Protein AF-W5NC61-F1 (afdb_monomer)

pLDDT: mean 88.7, std 8.3, range [45.09, 96.25]

Solvent-accessible surface area (backbone atoms only — not comparable to full-atom values): 5821 Å² total; per-residue (Å²): 137,84,41,55,48,31,64,58,95,87,49,104,52,77,42,63,34,27,90,69,33,35,24,28,82,40,63,47,66,47,28,34,74,38,40,44,93,82,33,24,30,43,91,72,21,28,58,33,79,64,55,58,90,35,27,22,63,33,88,87,74,44,32,37,42,66,29,36,92,54,27,37,33,28,50,84,43,46,63,37,29,79,38,46,38,88,64,99,56,75,50,44,79,53,95,32,33,58,31,79,61,86,81,133

Nearest PDB structures (foldseek):
  6aru-assembly1_A  TM=5.580E-01  e=6.483E-02  Homo sapiens
  7sz5-assembly1_A  TM=5.287E-01  e=5.735E-02  Homo sapiens
  4krp-assembly1_A  TM=5.146E-01  e=1.952E-01  Homo sapiens
  4uv7-assembly1_A  TM=3.389E-01  e=3.186E-01  Homo sapiens
  8vqe-assembly1_B  TM=2.700E-01  e=5.878E-01  Homo sapiens

Sequence (104 aa):
MIALYYGPVTDNKCYTCDVSCKTCFGPQSLDCSSCFTGWLLDQEGSCVEHCPSGYFAHPETQLCEECSPTCERCEETRDKCVSCKKGKYRLLLHEGTCWSNCPE

Mean predicted aligned error: 6.43 Å

Structure (mmCIF, N/CA/C/O backbone):
data_AF-W5NC61-F1
#
_entry.id   AF-W5NC61-F1
#
loop_
_atom_site.group_PDB
_atom_site.id
_atom_site.type_symbol
_atom_site.label_atom_id
_atom_site.label_alt_id
_atom_site.label_comp_id
_atom_site.label_asym_id
_atom_site.label_entity_id
_atom_site.label_seq_id
_atom_site.pdbx_PDB_ins_code
_atom_site.Cartn_x
_atom_site.Cartn_y
_atom_site.Cartn_z
_atom_site.occupancy
_atom_site.B_iso_or_equiv
_atom_site.auth_seq_id
_atom_site.auth_comp_id
_atom_site.auth_asym_id
_atom_site.auth_atom_id
_atom_site.pdbx_PDB_model_num
ATOM 1 N N . MET A 1 1 ? -13.026 -14.996 12.973 1.00 45.09 1 MET A N 1
ATOM 2 C CA . MET A 1 1 ? -13.402 -13.989 13.988 1.00 45.09 1 MET A CA 1
ATOM 3 C C . MET A 1 1 ? -13.608 -12.667 13.264 1.00 45.09 1 MET A C 1
ATOM 5 O O . MET A 1 1 ? -12.708 -12.258 12.542 1.00 45.09 1 MET A O 1
ATOM 9 N N . ILE A 1 2 ? -14.805 -12.081 13.336 1.00 49.00 2 ILE A N 1
ATOM 10 C CA . ILE A 1 2 ? -15.119 -10.767 12.749 1.00 49.00 2 ILE A CA 1
ATOM 11 C C . ILE A 1 2 ? -14.949 -9.763 13.890 1.00 49.00 2 ILE A C 1
ATOM 13 O O . ILE A 1 2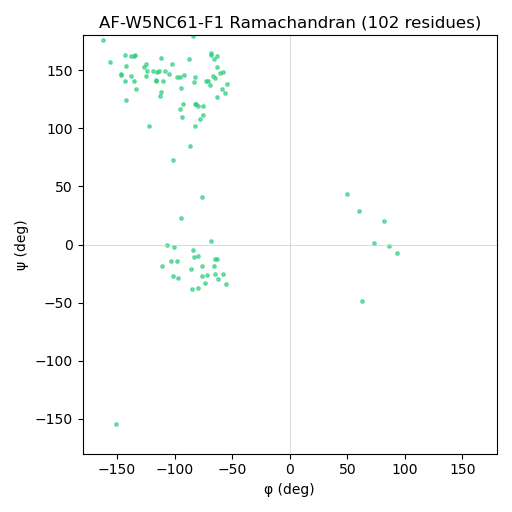 ? -15.649 -9.897 14.890 1.00 49.00 2 ILE A O 1
ATOM 17 N N . ALA A 1 3 ? -14.008 -8.826 13.805 1.00 59.47 3 ALA A N 1
ATOM 18 C CA . ALA A 1 3 ? -13.797 -7.851 14.877 1.00 59.47 3 ALA A CA 1
ATOM 19 C C . ALA A 1 3 ? -14.427 -6.499 14.508 1.00 59.47 3 ALA A C 1
ATOM 21 O O . ALA A 1 3 ? -13.744 -5.521 14.258 1.00 59.47 3 ALA A O 1
ATOM 22 N N . LEU A 1 4 ? -15.764 -6.465 14.555 1.00 72.38 4 LEU A N 1
ATOM 23 C CA . LEU A 1 4 ? -16.626 -5.283 14.359 1.00 72.38 4 LEU A CA 1
ATOM 24 C C . LEU A 1 4 ? -16.517 -4.234 15.480 1.00 72.38 4 LEU A C 1
ATOM 26 O O . LEU A 1 4 ? -17.283 -3.271 15.496 1.00 72.38 4 LEU A O 1
ATOM 30 N N . TYR A 1 5 ? -15.635 -4.454 16.455 1.00 77.06 5 TYR A N 1
ATOM 31 C CA . TYR A 1 5 ? -15.580 -3.667 17.673 1.00 77.06 5 TYR A CA 1
ATOM 32 C C . TYR A 1 5 ? -14.142 -3.340 18.079 1.00 77.06 5 TYR A C 1
ATOM 34 O O . TYR A 1 5 ? -13.254 -4.181 17.932 1.00 77.06 5 TYR A O 1
ATOM 42 N N . TYR A 1 6 ? -13.939 -2.154 18.655 1.00 83.75 6 TYR A N 1
ATOM 43 C CA . TYR A 1 6 ? -12.700 -1.728 19.307 1.00 83.75 6 TYR A CA 1
ATOM 44 C C . TYR A 1 6 ? -12.951 -1.430 20.794 1.00 83.75 6 TYR A C 1
ATOM 46 O O . TYR A 1 6 ? -14.053 -1.048 21.191 1.00 83.75 6 TYR A O 1
ATOM 54 N N . GLY A 1 7 ? -11.939 -1.642 21.636 1.00 83.81 7 GLY A N 1
ATOM 55 C CA . GLY A 1 7 ? -12.007 -1.404 23.080 1.00 83.81 7 GLY A CA 1
ATOM 56 C C . GLY A 1 7 ? -10.930 -0.408 23.511 1.00 83.81 7 GLY A C 1
ATOM 57 O O . GLY A 1 7 ? -9.767 -0.806 23.590 1.00 83.81 7 GLY A O 1
ATOM 58 N N . PRO A 1 8 ? -11.259 0.873 23.758 1.00 75.31 8 PRO A N 1
ATOM 59 C CA . PRO A 1 8 ? -10.290 1.836 24.265 1.00 75.31 8 PRO A CA 1
ATOM 60 C C . PRO A 1 8 ? -9.858 1.462 25.689 1.00 75.31 8 PRO A C 1
ATOM 62 O O . PRO A 1 8 ? -10.660 1.004 26.493 1.00 75.31 8 PRO A O 1
ATOM 65 N N . VAL A 1 9 ? -8.592 1.714 26.035 1.00 78.00 9 VAL A N 1
ATOM 66 C CA . VAL A 1 9 ? -8.006 1.356 27.350 1.00 78.00 9 VAL A CA 1
ATOM 67 C C . VAL A 1 9 ? -8.691 2.085 28.526 1.00 78.00 9 VAL A C 1
ATOM 69 O O . VAL A 1 9 ? -8.494 1.740 29.687 1.00 78.00 9 VAL A O 1
ATOM 72 N N . THR A 1 10 ? -9.501 3.104 28.234 1.00 80.62 10 THR A N 1
ATOM 73 C CA . THR A 1 10 ? -10.151 3.986 29.209 1.00 80.62 10 THR A CA 1
ATOM 74 C C . THR A 1 10 ? -11.477 3.461 29.762 1.00 80.62 10 THR A C 1
ATOM 76 O O . THR A 1 10 ? -11.879 3.907 30.835 1.00 80.62 10 THR A O 1
ATOM 79 N N . ASP A 1 11 ? -12.159 2.536 29.077 1.00 80.56 11 ASP A N 1
ATOM 80 C CA . ASP A 1 11 ? -13.402 1.916 29.557 1.00 80.56 11 ASP A CA 1
ATOM 81 C C . ASP A 1 11 ? -13.427 0.435 29.156 1.00 80.56 11 ASP A C 1
ATOM 83 O O . ASP A 1 11 ? -13.050 0.072 28.045 1.00 80.56 11 ASP A O 1
ATOM 87 N N . ASN A 1 12 ? -13.912 -0.440 30.038 1.00 81.44 12 ASN A N 1
ATOM 88 C CA . ASN A 1 12 ? -14.036 -1.883 29.786 1.00 81.44 12 ASN A CA 1
ATOM 89 C C . ASN A 1 12 ? -15.243 -2.192 28.875 1.00 81.44 12 ASN A C 1
ATOM 91 O O . ASN A 1 12 ? -16.007 -3.126 29.124 1.00 81.44 12 ASN A O 1
ATOM 95 N N . LYS A 1 13 ? -15.455 -1.372 27.840 1.00 84.94 13 LYS A N 1
ATOM 96 C CA . LYS A 1 13 ? -16.571 -1.459 26.896 1.00 84.94 13 LYS A CA 1
ATOM 97 C C . LYS A 1 13 ? -16.063 -1.551 25.467 1.00 84.94 13 LYS A C 1
ATOM 99 O O . LYS A 1 13 ? -15.067 -0.942 25.094 1.00 84.94 13 LYS A O 1
ATOM 104 N N . CYS A 1 14 ? -16.797 -2.314 24.669 1.00 86.12 14 CYS A N 1
ATOM 105 C CA . CYS A 1 14 ? -16.567 -2.450 23.238 1.00 86.12 14 CYS A CA 1
ATOM 106 C C . CYS A 1 14 ? -17.450 -1.453 22.481 1.00 86.12 14 CYS A C 1
ATOM 108 O O . CYS A 1 14 ? -18.647 -1.351 22.755 1.00 86.12 14 CYS A O 1
ATOM 110 N N . TYR A 1 15 ? -16.868 -0.765 21.509 1.00 87.38 15 TYR A N 1
ATOM 111 C CA . TYR A 1 15 ? -17.540 0.176 20.616 1.00 87.38 15 TYR A CA 1
ATOM 112 C C . TYR A 1 15 ? -17.490 -0.350 19.193 1.00 87.38 15 TYR A C 1
ATOM 114 O O . TYR A 1 15 ? -16.545 -1.042 18.836 1.00 87.38 15 TYR A O 1
ATOM 122 N N . THR A 1 16 ? -18.501 -0.048 18.388 1.00 89.19 16 THR A N 1
ATOM 123 C CA . THR A 1 16 ? -18.552 -0.479 16.988 1.00 89.19 16 THR A CA 1
ATOM 124 C C . THR A 1 16 ? -17.563 0.305 16.135 1.00 89.19 16 THR A C 1
ATOM 126 O O . THR A 1 16 ? -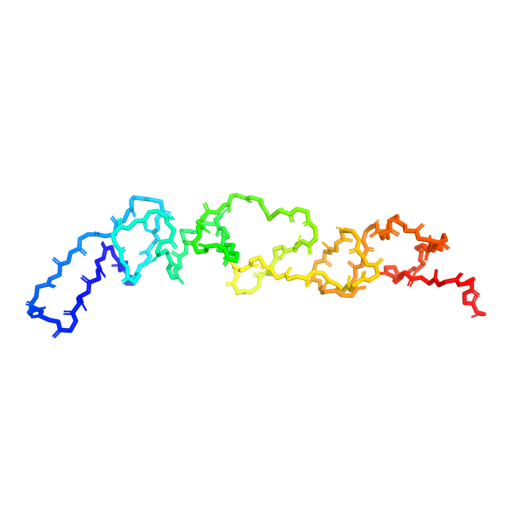17.439 1.519 16.297 1.00 89.19 16 THR A O 1
ATOM 129 N N . CYS A 1 17 ? -16.912 -0.386 15.206 1.00 90.94 17 CYS A N 1
ATOM 130 C CA . CYS A 1 17 ? -16.181 0.242 14.112 1.00 90.94 17 CYS A CA 1
ATOM 131 C C . CYS A 1 17 ? -17.131 0.923 13.121 1.00 90.94 17 CYS A C 1
ATOM 133 O O . CYS A 1 17 ? -18.330 0.621 13.097 1.00 90.94 17 CYS A O 1
ATOM 135 N N . ASP A 1 18 ? -16.578 1.783 12.265 1.00 92.62 18 ASP A N 1
ATOM 136 C CA . ASP A 1 18 ? -17.277 2.189 11.049 1.00 92.62 18 ASP A CA 1
ATOM 137 C C . ASP A 1 18 ? -17.611 0.957 10.189 1.00 92.62 18 ASP A C 1
ATOM 139 O O . ASP A 1 18 ? -16.888 -0.044 10.185 1.00 92.62 18 ASP A O 1
ATOM 143 N N . VAL A 1 19 ? -18.725 1.026 9.463 1.00 90.31 19 VAL A N 1
ATOM 144 C CA . VAL A 1 19 ? -19.220 -0.069 8.619 1.00 90.31 19 VAL A CA 1
ATOM 145 C C . VAL A 1 19 ? -18.294 -0.383 7.442 1.00 90.31 19 VAL A C 1
ATOM 147 O O . VAL A 1 19 ? -18.392 -1.473 6.877 1.00 90.31 19 VAL A O 1
ATOM 150 N N . SER A 1 20 ? -17.404 0.543 7.071 1.00 90.50 20 SER A N 1
ATOM 151 C CA . SER A 1 20 ? -16.391 0.333 6.035 1.00 90.50 20 SER A CA 1
ATOM 152 C C . SER A 1 20 ? -15.260 -0.606 6.477 1.00 90.50 20 SER A C 1
ATOM 154 O O . SER A 1 20 ? -14.652 -1.269 5.633 1.00 90.50 20 SER A O 1
ATOM 156 N N . CYS A 1 21 ? -14.985 -0.705 7.782 1.00 91.50 21 CYS A N 1
ATOM 157 C CA . CYS A 1 21 ? -13.848 -1.449 8.317 1.00 91.50 21 CYS A CA 1
ATOM 158 C C . CYS A 1 21 ? -14.250 -2.853 8.788 1.00 91.50 21 CYS A C 1
ATOM 160 O O . CYS A 1 21 ? -15.289 -3.057 9.418 1.00 91.50 21 CYS A O 1
ATOM 162 N N . LYS A 1 22 ? -13.360 -3.833 8.601 1.00 91.44 22 LYS A N 1
ATOM 163 C CA . LYS A 1 22 ? -13.512 -5.153 9.235 1.00 91.44 22 LYS A CA 1
ATOM 164 C C . LYS A 1 22 ? -13.053 -5.137 10.687 1.00 91.44 22 LYS A C 1
ATOM 166 O O . LYS A 1 22 ? -13.647 -5.843 11.499 1.00 91.44 22 LYS A O 1
ATOM 171 N N . THR A 1 23 ? -11.986 -4.390 10.972 1.00 90.88 23 THR A N 1
ATOM 172 C CA . THR A 1 23 ? -11.472 -4.083 12.314 1.00 90.88 23 THR A CA 1
ATOM 173 C C . THR A 1 23 ? -10.969 -2.650 12.351 1.00 90.88 23 THR A C 1
ATOM 175 O O . THR A 1 23 ? -10.547 -2.126 11.322 1.00 90.88 23 THR A O 1
ATOM 178 N N . CYS A 1 24 ? -10.983 -2.026 13.525 1.00 92.75 24 CYS A N 1
ATOM 179 C CA . CYS A 1 24 ? -10.597 -0.631 13.701 1.00 92.75 24 CYS A CA 1
ATOM 180 C C . CYS A 1 24 ? -9.857 -0.407 15.027 1.00 92.75 24 CYS A C 1
ATOM 182 O O . CYS A 1 24 ? -9.911 -1.244 15.932 1.00 92.75 24 CYS A O 1
ATOM 184 N N . PHE A 1 25 ? -9.162 0.721 15.139 1.00 91.25 25 PHE A N 1
ATOM 185 C CA . PHE A 1 25 ? -8.599 1.236 16.394 1.00 91.25 25 PHE A CA 1
ATOM 186 C C . PHE A 1 25 ? -9.378 2.448 16.936 1.00 91.25 25 PHE A C 1
ATOM 188 O O . PHE A 1 25 ? -9.058 2.961 18.009 1.00 91.25 25 PHE A O 1
ATOM 195 N N . GLY A 1 26 ? -10.417 2.874 16.219 1.00 90.69 26 GLY A N 1
ATOM 196 C CA . GLY A 1 26 ? -11.264 4.011 16.541 1.00 90.69 26 GLY A CA 1
ATOM 197 C C . GLY A 1 26 ? -12.587 3.963 15.770 1.00 90.69 26 GLY A C 1
ATOM 198 O O . GLY A 1 26 ? -12.816 3.051 14.976 1.00 90.69 26 GLY A O 1
ATOM 199 N N . PRO A 1 27 ? -13.499 4.905 16.035 1.00 90.25 27 PRO A N 1
ATOM 200 C CA . PRO A 1 27 ? -14.854 4.859 15.500 1.00 90.25 27 PRO A CA 1
ATOM 201 C C . PRO A 1 27 ? -14.973 5.409 14.072 1.00 90.25 27 PRO A C 1
ATOM 203 O O . PRO A 1 27 ? -16.048 5.300 13.490 1.00 90.25 27 PRO A O 1
ATOM 206 N N . GLN A 1 28 ? -13.941 6.065 13.532 1.00 93.31 28 GLN A N 1
ATOM 207 C CA . GLN A 1 28 ? -14.031 6.757 12.247 1.00 93.31 28 GLN A CA 1
ATOM 208 C C . GLN A 1 28 ? -13.727 5.821 11.075 1.00 93.31 28 GLN A C 1
ATOM 210 O O . GLN A 1 28 ? -13.032 4.818 11.221 1.00 93.31 28 GLN A O 1
ATOM 215 N N . SER A 1 29 ? -14.177 6.199 9.877 1.00 92.25 29 SER A N 1
ATOM 216 C CA . SER A 1 29 ? -13.895 5.470 8.632 1.00 92.25 29 SER A CA 1
ATOM 217 C C . SER A 1 29 ? -12.413 5.457 8.231 1.00 92.25 29 SER A C 1
ATOM 219 O O . SER A 1 29 ? -12.048 4.722 7.321 1.00 92.25 29 SER A O 1
ATOM 221 N N . LEU A 1 30 ? -11.585 6.285 8.879 1.00 94.81 30 LEU A N 1
ATOM 222 C CA . LEU A 1 30 ? -10.125 6.347 8.724 1.00 94.81 30 LEU A CA 1
ATOM 223 C C . LEU A 1 30 ? -9.377 5.618 9.852 1.00 94.81 30 LEU A C 1
ATOM 225 O O . LEU A 1 30 ? -8.152 5.566 9.857 1.00 94.81 30 LEU A O 1
ATOM 229 N N . ASP A 1 31 ? -10.099 5.071 10.831 1.00 94.31 31 ASP A N 1
ATOM 230 C CA . ASP A 1 31 ? -9.493 4.348 11.945 1.00 94.31 31 ASP A CA 1
ATOM 231 C C . ASP A 1 31 ? -9.450 2.830 11.683 1.00 94.31 31 ASP A C 1
ATOM 233 O O . ASP A 1 31 ? -9.432 2.028 12.626 1.00 94.31 31 ASP A O 1
ATOM 237 N N . CYS A 1 32 ? -9.491 2.393 10.418 1.00 94.06 32 CYS A N 1
ATOM 238 C CA . CYS A 1 32 ? -9.473 0.975 10.086 1.00 94.06 32 CYS A CA 1
ATOM 239 C C . CYS A 1 32 ? -8.087 0.368 10.356 1.00 94.06 32 CYS A C 1
ATOM 241 O O . CYS A 1 32 ? -7.043 0.939 10.058 1.00 94.06 32 CYS A O 1
ATOM 243 N N . SER A 1 33 ? -8.078 -0.857 10.879 1.00 92.75 33 SER A N 1
ATOM 244 C CA . SER A 1 33 ? -6.879 -1.695 11.010 1.00 92.75 33 SER A CA 1
ATOM 245 C C . SER A 1 33 ? -6.896 -2.907 10.079 1.00 92.75 33 SER A C 1
ATOM 247 O O . SER A 1 33 ? -5.852 -3.498 9.818 1.00 92.75 33 SER A O 1
ATOM 249 N N . SER A 1 34 ? -8.067 -3.293 9.566 1.00 92.06 34 SER A N 1
ATOM 250 C CA . SER A 1 34 ? -8.191 -4.260 8.475 1.00 92.06 34 SER A CA 1
ATOM 251 C C . SER A 1 34 ? -9.503 -4.077 7.719 1.00 92.06 34 SER A C 1
ATOM 253 O O . SER A 1 34 ? -10.492 -3.567 8.259 1.00 92.06 34 SER A O 1
ATOM 255 N N . CYS A 1 35 ? -9.517 -4.551 6.477 1.00 93.00 35 CYS A N 1
ATOM 256 C CA . CYS A 1 35 ? -10.640 -4.407 5.560 1.00 93.00 35 CYS A CA 1
ATOM 257 C C . CYS A 1 35 ? -11.323 -5.746 5.266 1.00 93.00 35 CYS A C 1
ATOM 259 O O . CYS A 1 35 ? -10.765 -6.831 5.472 1.00 93.00 35 CYS A O 1
ATOM 261 N N . PHE A 1 36 ? -12.567 -5.683 4.792 1.00 91.62 36 PHE A N 1
ATOM 262 C CA . PHE A 1 36 ? -13.267 -6.869 4.303 1.00 91.62 36 PHE A CA 1
ATOM 263 C C . PHE A 1 36 ? -12.586 -7.430 3.049 1.00 91.62 36 PHE A C 1
ATOM 265 O O . PHE A 1 36 ? -11.834 -6.739 2.368 1.00 91.62 36 PHE A O 1
ATOM 272 N N . THR A 1 37 ? -12.833 -8.705 2.747 1.00 89.50 37 THR A N 1
ATOM 273 C CA . THR A 1 37 ? -12.284 -9.345 1.546 1.00 89.50 37 THR A CA 1
ATOM 274 C C . THR A 1 37 ? -12.697 -8.566 0.296 1.00 89.50 37 THR A C 1
ATOM 276 O O . THR A 1 37 ? -13.875 -8.257 0.130 1.00 89.50 37 THR A O 1
ATOM 279 N N . GLY A 1 38 ? -11.727 -8.258 -0.567 1.00 89.25 38 GLY A N 1
ATOM 280 C CA . GLY A 1 38 ? -11.922 -7.437 -1.768 1.00 89.25 38 GLY A CA 1
ATOM 281 C C . GLY A 1 38 ? -11.646 -5.941 -1.577 1.00 89.25 38 GLY A C 1
ATOM 282 O O . GLY A 1 38 ? -11.619 -5.219 -2.563 1.00 89.25 38 GLY A O 1
ATOM 283 N N . TRP A 1 39 ? -11.400 -5.490 -0.344 1.00 93.19 39 TRP A N 1
ATOM 284 C CA . TRP A 1 39 ? -11.029 -4.110 -0.016 1.00 93.19 39 TRP A CA 1
ATOM 285 C C . TRP A 1 39 ? -9.606 -4.052 0.522 1.00 93.19 39 TRP A C 1
ATOM 287 O O . TRP A 1 39 ? -9.170 -4.981 1.190 1.00 93.19 39 TRP A O 1
ATOM 297 N N . LEU A 1 40 ? -8.897 -2.959 0.289 1.00 95.50 40 LEU A N 1
ATOM 298 C 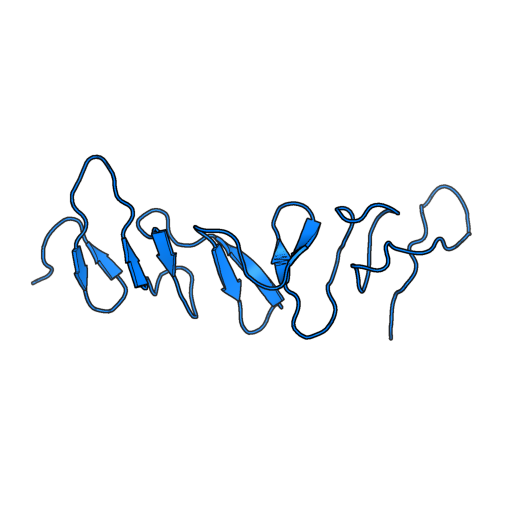CA . LEU A 1 40 ? -7.488 -2.775 0.626 1.00 95.50 40 LEU A CA 1
ATOM 299 C C . LEU A 1 40 ? -7.345 -1.658 1.654 1.00 95.50 40 LEU A C 1
ATOM 301 O O . LEU A 1 40 ? -8.049 -0.657 1.560 1.00 95.50 40 LEU A O 1
ATOM 305 N N . LEU A 1 41 ? -6.450 -1.826 2.625 1.00 96.25 41 LEU A N 1
ATOM 306 C CA . LEU A 1 41 ? -6.153 -0.767 3.590 1.00 96.25 41 LEU A CA 1
ATOM 307 C C . LEU A 1 41 ? -5.163 0.225 2.969 1.00 96.25 41 LEU A C 1
ATOM 309 O O . LEU A 1 41 ? -4.063 -0.174 2.571 1.00 96.25 41 LEU A O 1
ATOM 313 N N . ASP A 1 42 ? -5.556 1.493 2.876 1.00 96.19 42 ASP A N 1
ATOM 314 C CA . ASP A 1 42 ? -4.686 2.575 2.419 1.00 96.19 42 ASP A CA 1
ATOM 315 C C . ASP A 1 42 ? -3.803 3.140 3.547 1.00 96.19 42 ASP A C 1
ATOM 317 O O . ASP A 1 42 ? -3.816 2.667 4.686 1.00 96.19 42 ASP A O 1
ATOM 321 N N . GLN A 1 43 ? -2.972 4.128 3.211 1.00 94.12 43 GLN A N 1
ATOM 322 C CA . GLN A 1 43 ? -2.047 4.746 4.167 1.00 94.12 43 GLN A CA 1
ATOM 323 C C . GLN A 1 43 ? -2.755 5.706 5.130 1.00 94.12 43 GLN A C 1
ATOM 325 O O . GLN A 1 43 ? -2.219 6.033 6.188 1.00 94.12 43 GLN A O 1
ATOM 330 N N . GLU A 1 44 ? -3.956 6.148 4.770 1.00 94.31 44 GLU A N 1
ATOM 331 C CA . GLU A 1 44 ? -4.816 7.019 5.558 1.00 94.31 44 GLU A CA 1
ATOM 332 C C . GLU A 1 44 ? -5.655 6.242 6.586 1.00 94.31 44 GLU A C 1
ATOM 334 O O . GLU A 1 44 ? -6.343 6.863 7.395 1.00 94.31 44 GLU A O 1
ATOM 339 N N . GLY A 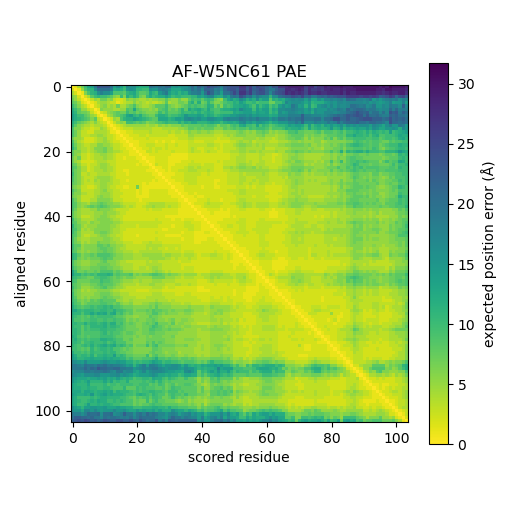1 45 ? -5.581 4.906 6.582 1.00 93.69 45 GLY A N 1
ATOM 340 C CA . GLY A 1 45 ? -6.339 4.038 7.484 1.00 93.69 45 GLY A CA 1
ATOM 341 C C . GLY A 1 45 ? -7.774 3.778 7.017 1.00 93.69 45 GLY A C 1
ATOM 342 O O . GLY A 1 45 ? -8.625 3.394 7.816 1.00 93.69 45 GLY A O 1
ATOM 343 N N . SER A 1 46 ? -8.057 3.976 5.731 1.00 95.69 46 SER A N 1
ATOM 344 C CA . SER A 1 46 ? -9.342 3.705 5.090 1.00 95.69 46 SER A CA 1
ATOM 345 C C . SER A 1 46 ? -9.309 2.411 4.280 1.00 95.69 46 SER A C 1
ATOM 347 O O . SER A 1 46 ? -8.271 1.968 3.786 1.00 95.69 46 SER A O 1
ATOM 349 N N . CYS A 1 47 ? -10.482 1.814 4.092 1.00 95.31 47 CYS A N 1
ATOM 350 C CA . CYS A 1 47 ? -10.668 0.687 3.191 1.00 95.31 47 CYS A CA 1
ATOM 351 C C . CYS A 1 47 ? -11.091 1.173 1.800 1.00 95.31 47 CYS A C 1
ATOM 353 O O . CYS A 1 47 ? -12.148 1.786 1.650 1.00 95.31 47 CYS A O 1
ATOM 355 N N . VAL A 1 48 ? -10.303 0.849 0.773 1.00 95.12 48 VAL A N 1
ATOM 356 C CA . VAL A 1 48 ? -10.530 1.248 -0.628 1.00 95.12 48 VAL A CA 1
ATOM 357 C C . VAL A 1 48 ? -10.589 0.041 -1.567 1.00 95.12 48 VAL A C 1
ATOM 359 O O . VAL A 1 48 ? -9.930 -0.966 -1.336 1.00 95.12 48 VAL A O 1
ATOM 362 N N . GLU A 1 49 ? -11.363 0.119 -2.652 1.00 93.38 49 GLU A N 1
ATOM 363 C CA . GLU A 1 49 ? -11.405 -0.959 -3.662 1.00 93.38 49 GLU A CA 1
ATOM 364 C C . GLU A 1 49 ? -10.140 -0.993 -4.530 1.00 93.38 49 GLU A C 1
ATOM 366 O O . GLU A 1 49 ? -9.696 -2.052 -4.967 1.00 93.38 49 GLU A O 1
ATOM 371 N N . HIS A 1 50 ? -9.555 0.177 -4.785 1.00 91.94 50 HIS A N 1
ATOM 372 C CA . HIS A 1 50 ? -8.372 0.334 -5.621 1.00 91.94 50 HIS A CA 1
ATOM 373 C C . HIS A 1 50 ? -7.370 1.238 -4.916 1.00 91.94 50 HIS A C 1
ATOM 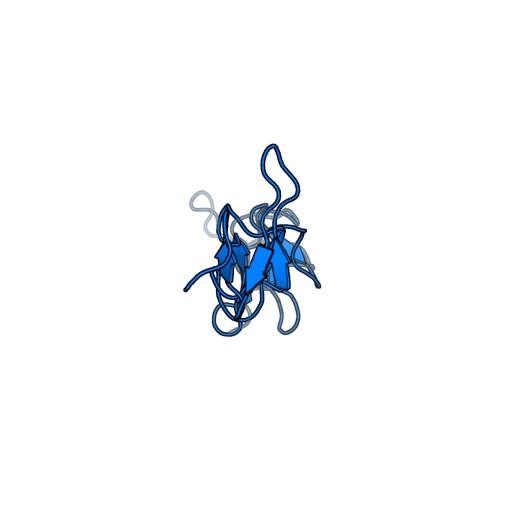375 O O . HIS A 1 50 ? -7.736 2.310 -4.432 1.00 91.94 50 HIS A O 1
ATOM 381 N N . CYS A 1 51 ? -6.102 0.824 -4.897 1.00 93.31 51 CYS A N 1
ATOM 382 C CA . CYS A 1 51 ? -5.047 1.644 -4.322 1.00 93.31 51 CYS A CA 1
ATOM 383 C C . CYS A 1 51 ? -4.854 2.947 -5.112 1.00 93.31 51 CYS A C 1
ATOM 385 O O . CYS A 1 51 ? -4.952 2.940 -6.348 1.00 93.31 51 CYS A O 1
ATOM 387 N N . PRO A 1 52 ? -4.557 4.059 -4.420 1.00 91.56 52 PRO A N 1
ATOM 388 C CA . PRO A 1 52 ? -4.264 5.324 -5.074 1.00 91.56 52 PRO A CA 1
ATOM 389 C C . PRO A 1 52 ? -3.002 5.230 -5.945 1.00 91.56 52 PRO A C 1
ATOM 391 O O . PRO A 1 52 ? -2.171 4.331 -5.805 1.00 91.56 52 PRO A O 1
ATOM 394 N N . SER A 1 53 ? -2.840 6.182 -6.866 1.00 87.94 53 SER A N 1
ATOM 395 C CA . SER A 1 53 ? -1.651 6.263 -7.723 1.00 87.94 53 SER A CA 1
ATOM 396 C C . SER A 1 53 ? -0.362 6.304 -6.899 1.00 87.94 53 SER A C 1
ATOM 398 O O . SER A 1 53 ? -0.281 7.021 -5.905 1.00 87.94 53 SER A O 1
ATOM 400 N N . GLY A 1 54 ? 0.663 5.572 -7.340 1.00 90.56 54 GLY A N 1
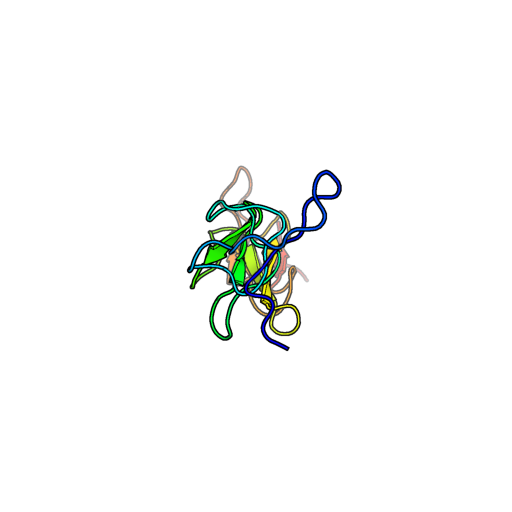ATOM 401 C CA . GLY A 1 54 ? 1.901 5.390 -6.579 1.00 90.56 54 GLY A CA 1
ATOM 402 C C . GLY A 1 54 ? 1.858 4.243 -5.567 1.00 90.56 54 GLY A C 1
ATOM 403 O O . GLY A 1 54 ? 2.884 3.977 -4.951 1.00 90.56 54 GLY A O 1
ATOM 404 N N . TYR A 1 55 ? 0.729 3.542 -5.441 1.00 94.44 55 TYR A N 1
ATOM 405 C CA . TYR A 1 55 ? 0.576 2.358 -4.600 1.00 94.44 55 TYR A CA 1
ATOM 406 C C . TYR A 1 55 ? 0.065 1.168 -5.415 1.00 94.44 55 TYR A C 1
ATOM 408 O O . TYR A 1 55 ? -0.600 1.335 -6.442 1.00 94.44 55 TYR A O 1
ATOM 416 N N . PHE A 1 56 ? 0.355 -0.039 -4.942 1.00 94.56 56 PHE A N 1
ATOM 417 C CA . PHE A 1 56 ? -0.152 -1.285 -5.503 1.00 94.56 56 PHE A CA 1
ATOM 418 C C . PHE A 1 56 ? -0.820 -2.134 -4.426 1.00 94.56 56 PHE A C 1
ATOM 420 O O . PHE A 1 56 ? -0.497 -2.044 -3.242 1.00 94.56 56 PHE A O 1
ATOM 427 N N . ALA A 1 57 ? -1.767 -2.964 -4.855 1.00 94.44 57 ALA A N 1
ATOM 428 C CA . ALA A 1 57 ? -2.420 -3.928 -3.987 1.00 94.44 57 ALA A CA 1
ATOM 429 C C . ALA A 1 57 ? -1.459 -5.090 -3.725 1.00 94.44 57 ALA A C 1
ATOM 431 O O . ALA A 1 57 ? -1.168 -5.867 -4.639 1.00 94.44 57 ALA A O 1
ATOM 432 N N . HIS A 1 58 ? -0.972 -5.218 -2.494 1.00 91.44 58 HIS A N 1
ATOM 433 C CA . HIS A 1 58 ? -0.111 -6.336 -2.144 1.00 91.44 58 HIS A CA 1
ATOM 434 C C . HIS A 1 58 ? -0.962 -7.614 -1.987 1.00 91.44 58 HIS A C 1
ATOM 436 O O . HIS A 1 58 ? -1.851 -7.661 -1.124 1.00 91.44 58 HIS A O 1
ATOM 442 N N . PRO A 1 59 ? -0.715 -8.664 -2.796 1.00 83.56 59 PRO A N 1
ATOM 443 C CA . PRO A 1 59 ? -1.634 -9.795 -2.948 1.00 83.56 59 PRO A CA 1
ATOM 444 C C . PRO A 1 59 ? -1.811 -10.627 -1.672 1.00 83.56 59 PRO A C 1
ATOM 446 O O . PRO A 1 59 ? -2.850 -11.259 -1.496 1.00 83.56 59 PRO A O 1
ATOM 449 N N . GLU A 1 60 ? -0.826 -10.618 -0.770 1.00 86.88 60 GLU A N 1
ATOM 450 C CA . GLU A 1 60 ? -0.866 -11.421 0.461 1.00 86.88 60 GLU A CA 1
ATOM 451 C C . GLU A 1 60 ? -1.347 -10.646 1.694 1.00 86.88 60 GLU A C 1
ATOM 453 O O . GLU A 1 60 ? -1.915 -11.235 2.612 1.00 86.88 60 GLU A O 1
ATOM 458 N N . THR A 1 61 ? -1.118 -9.332 1.740 1.00 89.19 61 THR A N 1
ATOM 459 C CA . THR A 1 61 ? -1.314 -8.521 2.957 1.00 89.19 61 THR A CA 1
ATOM 460 C C . THR A 1 61 ? -2.601 -7.706 2.903 1.00 89.19 61 THR A C 1
ATOM 462 O O . THR A 1 61 ? -3.059 -7.243 3.944 1.00 89.19 61 THR A O 1
ATOM 465 N N . GLN A 1 62 ? -3.221 -7.571 1.722 1.00 91.50 62 GLN A N 1
ATOM 466 C CA . GLN A 1 62 ? -4.420 -6.752 1.514 1.00 91.50 62 GLN A CA 1
ATOM 467 C C . GLN A 1 62 ? -4.182 -5.265 1.866 1.00 91.50 62 GLN A C 1
ATOM 469 O O . GLN A 1 62 ? -5.099 -4.542 2.263 1.00 91.50 62 GLN A O 1
ATOM 474 N N . LEU A 1 63 ? -2.933 -4.816 1.723 1.00 94.44 63 LEU A N 1
ATOM 475 C CA . LEU A 1 63 ? -2.496 -3.444 1.963 1.00 94.44 63 LEU A CA 1
ATOM 476 C C . LEU A 1 63 ? -2.179 -2.753 0.638 1.00 94.44 63 LEU A C 1
ATOM 478 O O . LEU A 1 63 ? -1.712 -3.386 -0.314 1.00 94.44 63 LEU A O 1
ATOM 482 N N . CYS A 1 64 ? -2.393 -1.443 0.601 1.00 95.56 64 CYS A N 1
ATOM 483 C CA . CYS A 1 64 ? -1.843 -0.590 -0.439 1.00 95.56 64 CYS A CA 1
ATOM 484 C C . CYS A 1 64 ? -0.407 -0.226 -0.088 1.00 95.56 64 CYS A C 1
ATOM 486 O O . CYS A 1 64 ? -0.163 0.647 0.744 1.00 95.56 64 CYS A O 1
ATOM 488 N N . GLU A 1 65 ? 0.547 -0.888 -0.730 1.00 94.75 65 GLU A N 1
ATOM 489 C CA . GLU A 1 65 ? 1.969 -0.633 -0.523 1.00 94.75 65 GLU A CA 1
ATOM 490 C C . GLU A 1 65 ? 2.512 0.339 -1.565 1.00 94.75 65 GLU A C 1
ATOM 492 O O . GLU A 1 65 ? 2.087 0.347 -2.718 1.00 94.75 65 GLU A O 1
ATOM 497 N N . GLU A 1 66 ? 3.443 1.196 -1.153 1.00 94.81 66 GLU A N 1
ATOM 498 C CA . GLU A 1 66 ? 4.031 2.200 -2.038 1.00 94.81 66 GLU A CA 1
ATOM 499 C C . GLU A 1 66 ? 4.913 1.537 -3.106 1.00 94.81 66 GLU A C 1
ATOM 501 O O . GLU A 1 66 ? 5.710 0.645 -2.805 1.00 94.81 66 GLU A O 1
ATOM 506 N N . CYS A 1 67 ? 4.805 2.010 -4.345 1.00 94.31 67 CYS A N 1
ATOM 507 C CA . CYS A 1 67 ? 5.690 1.645 -5.444 1.00 94.31 67 CYS A CA 1
ATOM 508 C C . CYS A 1 67 ? 7.110 2.190 -5.252 1.00 94.31 67 CYS A C 1
ATOM 510 O O . CYS A 1 67 ? 7.358 3.127 -4.491 1.00 94.31 67 CYS A O 1
ATOM 512 N N . SER A 1 68 ? 8.071 1.631 -5.992 1.00 93.00 68 SER A N 1
ATOM 513 C CA . SER A 1 68 ? 9.433 2.158 -5.993 1.00 93.00 68 SER A CA 1
ATOM 514 C C . SER A 1 68 ? 9.452 3.613 -6.489 1.00 93.00 68 SER A C 1
ATOM 516 O O . SER A 1 68 ? 8.650 3.982 -7.350 1.00 93.00 68 SER A O 1
ATOM 518 N N . PRO A 1 69 ? 10.363 4.478 -5.998 1.00 90.50 69 PRO A N 1
ATOM 519 C CA . PRO A 1 69 ? 10.331 5.918 -6.281 1.00 90.50 69 PRO A CA 1
ATOM 520 C C . PRO A 1 69 ? 10.387 6.292 -7.767 1.00 90.50 69 PRO A C 1
ATOM 522 O O . PRO A 1 69 ? 9.921 7.366 -8.145 1.00 90.50 69 PRO A O 1
ATOM 525 N N . THR A 1 70 ? 10.955 5.427 -8.608 1.00 90.94 70 THR A N 1
ATOM 526 C CA . THR A 1 70 ? 11.051 5.588 -10.067 1.00 90.94 70 THR A CA 1
ATOM 527 C C . THR A 1 70 ? 9.754 5.231 -10.799 1.00 90.94 70 THR A C 1
ATOM 529 O O . THR A 1 70 ? 9.611 5.541 -11.985 1.00 90.94 70 THR A O 1
ATOM 532 N N . CYS A 1 71 ? 8.788 4.634 -10.103 1.00 92.44 71 CYS A N 1
ATOM 533 C CA . CYS A 1 71 ? 7.595 4.038 -10.679 1.00 92.44 71 CYS A CA 1
ATOM 534 C C . CYS A 1 71 ? 6.336 4.819 -10.319 1.00 92.44 71 CYS A C 1
ATOM 536 O O . CYS A 1 71 ? 6.109 5.210 -9.176 1.00 92.44 71 CYS A O 1
ATOM 538 N N . GLU A 1 72 ? 5.537 5.106 -11.340 1.00 92.12 72 GLU A N 1
ATOM 539 C CA . GLU A 1 72 ? 4.242 5.774 -11.203 1.00 92.12 72 GLU A CA 1
ATOM 540 C C . GLU A 1 72 ? 3.145 4.756 -10.893 1.00 92.12 72 GLU A C 1
ATOM 542 O O . GLU A 1 72 ? 2.272 5.015 -10.066 1.00 92.12 72 GLU A O 1
ATOM 547 N N . ARG A 1 73 ? 3.224 3.581 -11.522 1.00 91.25 73 ARG A N 1
ATOM 548 C CA . ARG A 1 73 ? 2.400 2.410 -11.218 1.00 91.25 73 ARG A CA 1
ATOM 549 C C . ARG A 1 73 ? 3.274 1.170 -11.174 1.00 91.25 73 ARG A C 1
ATOM 551 O O . ARG A 1 73 ? 4.146 1.004 -12.027 1.00 91.25 73 ARG A O 1
ATOM 558 N N . CYS A 1 74 ? 2.984 0.290 -10.231 1.00 93.00 74 CYS A N 1
ATOM 559 C CA . CYS A 1 74 ? 3.597 -1.0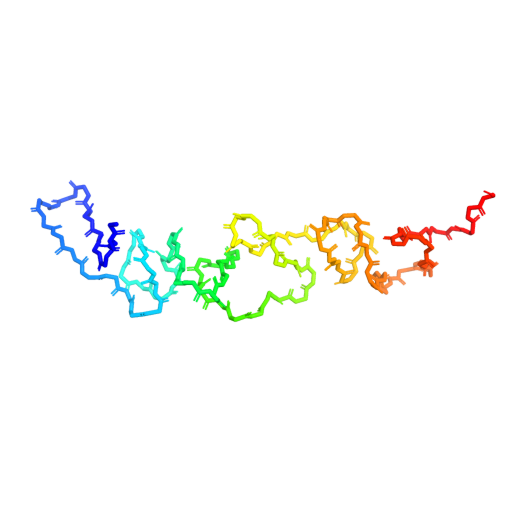20 -10.078 1.00 93.00 74 CYS A CA 1
ATOM 560 C C . CYS A 1 74 ? 2.520 -2.080 -9.806 1.00 93.00 74 CYS A C 1
ATOM 562 O O . CYS A 1 74 ? 1.373 -1.738 -9.510 1.00 93.00 74 CYS A O 1
ATOM 564 N N . GLU A 1 75 ? 2.868 -3.348 -9.995 1.00 91.25 75 GLU A N 1
ATOM 565 C CA . GLU A 1 75 ? 1.973 -4.500 -9.877 1.00 91.25 75 GLU A CA 1
ATOM 566 C C . GLU A 1 75 ? 2.752 -5.703 -9.335 1.00 91.25 75 GLU A C 1
ATOM 568 O O . GLU A 1 75 ? 3.919 -5.860 -9.665 1.00 91.25 75 GLU A O 1
ATOM 573 N N . GLU A 1 76 ? 2.115 -6.559 -8.529 1.00 86.88 76 GLU A N 1
ATOM 574 C CA . GLU A 1 76 ? 2.711 -7.697 -7.794 1.00 86.88 76 GLU A CA 1
ATOM 575 C C . GLU A 1 76 ? 3.762 -7.312 -6.744 1.00 86.88 76 GLU A C 1
ATOM 577 O O . GLU A 1 76 ? 3.682 -7.778 -5.610 1.00 86.88 76 GLU A O 1
ATOM 582 N N . THR A 1 77 ? 4.733 -6.472 -7.099 1.00 90.50 77 THR A N 1
ATOM 583 C CA . THR A 1 77 ? 5.808 -6.012 -6.222 1.00 90.50 77 THR A CA 1
ATOM 584 C C . THR A 1 77 ? 6.077 -4.524 -6.412 1.00 90.50 77 THR A C 1
ATOM 586 O O . THR A 1 77 ? 5.753 -3.924 -7.439 1.00 90.50 77 THR A O 1
ATOM 589 N N . ARG A 1 78 ? 6.756 -3.934 -5.424 1.00 92.38 78 ARG A N 1
ATOM 590 C CA . ARG A 1 78 ? 7.190 -2.533 -5.438 1.00 92.38 78 ARG A CA 1
ATOM 591 C C . ARG A 1 78 ? 8.031 -2.174 -6.674 1.00 92.38 78 ARG A C 1
ATOM 593 O O . ARG A 1 78 ? 7.939 -1.044 -7.157 1.00 92.38 78 ARG A O 1
ATOM 600 N N . ASP A 1 79 ? 8.830 -3.120 -7.170 1.00 89.38 79 ASP A N 1
ATOM 601 C CA . ASP A 1 79 ? 9.808 -2.911 -8.247 1.00 89.38 79 ASP A CA 1
ATOM 602 C C . ASP A 1 79 ? 9.315 -3.334 -9.630 1.00 89.38 79 ASP A C 1
ATOM 604 O O . ASP A 1 79 ? 9.924 -2.956 -10.626 1.00 89.38 79 ASP A O 1
ATOM 608 N N . LYS A 1 80 ? 8.217 -4.095 -9.718 1.00 92.44 80 LYS A N 1
ATOM 609 C CA . LYS A 1 80 ? 7.628 -4.506 -10.994 1.00 92.44 80 LYS A CA 1
ATOM 610 C C . LYS A 1 80 ? 6.664 -3.430 -11.483 1.00 92.44 80 LYS A C 1
ATOM 612 O O . LYS A 1 80 ? 5.459 -3.426 -11.248 1.00 92.44 80 LYS A O 1
ATOM 617 N N . CYS A 1 81 ? 7.242 -2.459 -12.155 1.00 93.25 81 CYS A N 1
ATOM 618 C CA . CYS A 1 81 ? 6.600 -1.251 -12.619 1.00 93.25 81 CYS A CA 1
ATOM 619 C C . CYS A 1 81 ? 5.863 -1.462 -13.940 1.00 93.25 81 CYS A C 1
ATOM 621 O O . CYS A 1 81 ? 6.340 -2.117 -14.863 1.00 93.25 81 CYS A O 1
ATOM 623 N N . VAL A 1 82 ? 4.687 -0.854 -14.037 1.00 93.00 82 VAL A N 1
ATOM 624 C CA . VAL A 1 82 ? 3.851 -0.819 -15.245 1.00 93.00 82 VAL A CA 1
ATOM 625 C C . VAL A 1 82 ? 3.997 0.529 -15.950 1.00 93.00 82 VAL A C 1
ATOM 627 O O . VAL A 1 82 ? 3.858 0.625 -17.167 1.00 93.00 82 VAL A O 1
ATOM 630 N N . SER A 1 83 ? 4.314 1.587 -15.199 1.00 92.31 83 SER A N 1
ATOM 631 C CA . SER A 1 83 ? 4.677 2.889 -15.754 1.00 92.31 83 SER A CA 1
ATOM 632 C C . SER A 1 83 ? 5.710 3.598 -14.884 1.00 92.31 83 SER A C 1
ATOM 634 O O . SER A 1 83 ? 5.718 3.476 -13.658 1.00 92.31 83 SER A O 1
ATOM 636 N N . CYS A 1 84 ? 6.587 4.363 -15.529 1.00 92.38 84 CYS A N 1
ATOM 637 C CA . CYS A 1 84 ? 7.627 5.131 -14.852 1.00 92.38 84 CYS A CA 1
ATOM 638 C C . CYS A 1 84 ? 7.153 6.543 -14.520 1.00 92.38 84 CYS A C 1
ATOM 640 O O . CYS A 1 84 ? 6.424 7.154 -15.304 1.00 92.38 84 CYS A O 1
ATOM 642 N N . LYS A 1 85 ? 7.618 7.093 -13.391 1.00 91.62 85 LYS A N 1
ATOM 643 C CA . LYS A 1 85 ? 7.308 8.478 -13.019 1.00 91.62 85 LYS A CA 1
ATOM 644 C C . LYS A 1 85 ? 7.782 9.446 -14.089 1.00 91.62 85 LYS A C 1
ATOM 646 O O . LYS A 1 85 ? 8.924 9.411 -14.546 1.00 91.62 85 LYS A O 1
ATOM 651 N N . LYS A 1 86 ? 6.892 10.372 -14.433 1.00 87.94 86 LYS A N 1
ATOM 652 C CA . LYS A 1 86 ? 7.217 11.536 -15.249 1.00 87.94 86 LYS A CA 1
ATOM 653 C C . LYS A 1 86 ? 7.887 12.560 -14.345 1.00 87.94 86 LYS A C 1
ATOM 655 O O . LYS A 1 86 ? 7.300 13.015 -13.369 1.00 87.94 86 LYS A O 1
ATOM 660 N N . GLY A 1 87 ? 9.127 12.906 -14.657 1.00 83.19 87 GLY A N 1
ATOM 661 C CA . GLY A 1 87 ? 9.900 13.851 -13.866 1.00 83.19 87 GLY A CA 1
ATOM 662 C C . GLY A 1 87 ? 10.916 14.595 -14.715 1.00 83.19 87 GLY A C 1
ATOM 663 O O . GLY A 1 87 ? 10.760 14.741 -15.925 1.00 83.19 87 GLY A O 1
ATOM 664 N N . LYS A 1 88 ? 11.983 15.057 -14.063 1.00 76.50 88 LYS A N 1
ATOM 665 C CA . LYS A 1 88 ? 13.068 15.809 -14.706 1.00 76.50 88 LYS A CA 1
ATOM 666 C C . LYS A 1 88 ? 13.812 15.000 -15.776 1.00 76.50 88 LYS A C 1
ATOM 668 O O . LYS A 1 88 ? 14.333 15.576 -16.726 1.00 76.50 88 LYS A O 1
ATOM 673 N N . TYR A 1 89 ? 13.861 13.682 -15.614 1.00 81.56 89 TYR A N 1
ATOM 674 C CA . TYR A 1 89 ? 14.530 12.757 -16.521 1.00 81.56 89 TYR A CA 1
ATOM 675 C C . TYR A 1 89 ? 13.491 11.831 -17.144 1.00 81.56 89 TYR A C 1
ATOM 677 O O . TYR A 1 89 ? 12.549 11.409 -16.469 1.00 81.56 89 TYR A O 1
ATOM 685 N N . ARG A 1 90 ? 13.660 11.508 -18.430 1.00 85.81 90 ARG A N 1
ATOM 686 C CA . ARG A 1 90 ? 12.811 10.524 -19.100 1.00 85.81 90 ARG A CA 1
ATOM 687 C C . ARG A 1 90 ? 13.266 9.130 -18.687 1.00 85.81 90 ARG A C 1
ATOM 689 O O . ARG A 1 90 ? 14.322 8.687 -19.122 1.00 85.81 90 ARG A O 1
ATOM 696 N N . LEU A 1 91 ? 12.464 8.467 -17.863 1.00 90.88 91 LEU A N 1
ATOM 697 C CA . LEU A 1 91 ? 12.665 7.068 -17.509 1.00 90.88 91 LEU A CA 1
ATOM 698 C C . LEU A 1 91 ? 12.086 6.161 -18.601 1.00 90.88 91 LEU A C 1
ATOM 700 O O . LEU A 1 91 ? 11.068 6.484 -19.217 1.00 90.88 91 LEU A O 1
ATOM 704 N N . LEU A 1 92 ? 12.751 5.038 -18.840 1.00 90.88 92 LEU A N 1
ATOM 705 C CA . LEU A 1 92 ? 12.377 4.024 -19.815 1.00 90.88 92 LEU A CA 1
ATOM 706 C C . LEU A 1 92 ? 11.975 2.758 -19.067 1.00 90.88 92 LEU A C 1
ATOM 708 O O . LEU A 1 92 ? 12.719 2.281 -18.212 1.00 90.88 92 LEU A O 1
ATOM 712 N N . LEU A 1 93 ? 10.797 2.227 -19.387 1.00 91.50 93 LEU A N 1
ATOM 713 C CA . LEU A 1 93 ? 10.338 0.968 -18.822 1.00 91.50 93 LEU A CA 1
ATOM 714 C C . LEU A 1 93 ? 10.960 -0.195 -19.598 1.00 91.50 93 LEU A C 1
ATOM 716 O O . LEU A 1 93 ? 10.742 -0.312 -20.804 1.00 91.50 93 LEU A O 1
ATOM 720 N N . HIS A 1 94 ? 11.702 -1.055 -18.909 1.00 91.50 94 HIS A N 1
ATOM 721 C CA . HIS A 1 94 ? 12.272 -2.273 -19.473 1.00 91.50 94 HIS A CA 1
ATOM 722 C C . HIS A 1 94 ? 12.207 -3.404 -18.444 1.00 91.50 94 HIS A C 1
ATOM 724 O O . HIS A 1 94 ? 12.675 -3.234 -17.321 1.00 91.50 94 HIS A O 1
ATOM 730 N N . GLU A 1 95 ? 11.582 -4.527 -18.816 1.00 89.81 95 GLU A N 1
ATOM 731 C CA . GLU A 1 95 ? 11.371 -5.701 -17.946 1.00 89.81 95 GLU A CA 1
ATOM 732 C C . GLU A 1 95 ? 10.782 -5.360 -16.566 1.00 89.81 95 GLU A C 1
ATOM 734 O O . GLU A 1 95 ? 11.220 -5.838 -15.525 1.00 89.81 95 GLU A O 1
ATOM 739 N N . GLY A 1 96 ? 9.786 -4.470 -16.547 1.00 88.94 96 GLY A N 1
ATOM 740 C CA . GLY A 1 96 ? 9.156 -4.023 -15.306 1.00 88.94 96 GLY A CA 1
ATOM 741 C C . GLY A 1 96 ? 10.020 -3.073 -14.476 1.00 88.94 96 GLY A C 1
ATOM 742 O O . GLY A 1 96 ? 9.574 -2.618 -13.443 1.00 88.94 96 GLY A O 1
ATOM 743 N N . THR A 1 97 ? 11.219 -2.703 -14.914 1.00 91.19 97 THR A N 1
ATOM 744 C CA . THR A 1 97 ? 12.088 -1.776 -14.183 1.00 91.19 97 THR A CA 1
ATOM 745 C C . THR A 1 97 ? 12.196 -0.447 -14.924 1.00 91.19 97 THR A C 1
ATOM 747 O O . THR A 1 97 ? 12.269 -0.394 -16.153 1.00 91.19 97 THR A O 1
ATOM 750 N N . CYS A 1 98 ? 12.198 0.652 -14.174 1.00 91.69 98 CYS A N 1
ATOM 751 C CA . CYS A 1 98 ? 12.334 1.997 -14.721 1.00 91.69 98 CYS A CA 1
ATOM 752 C C . CYS A 1 98 ? 13.791 2.458 -14.712 1.00 91.69 98 CYS A C 1
ATOM 754 O O . CYS A 1 98 ? 14.347 2.767 -13.658 1.00 91.69 98 CYS A O 1
ATOM 756 N N . TRP A 1 99 ? 14.380 2.559 -15.900 1.00 90.25 99 TRP A N 1
ATOM 757 C CA . TRP A 1 99 ? 15.780 2.916 -16.094 1.00 90.25 99 TRP A CA 1
ATOM 758 C C . TRP A 1 99 ? 15.954 4.348 -16.597 1.00 90.25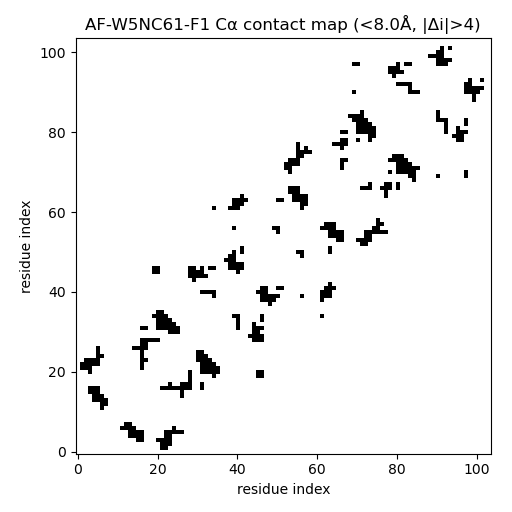 99 TR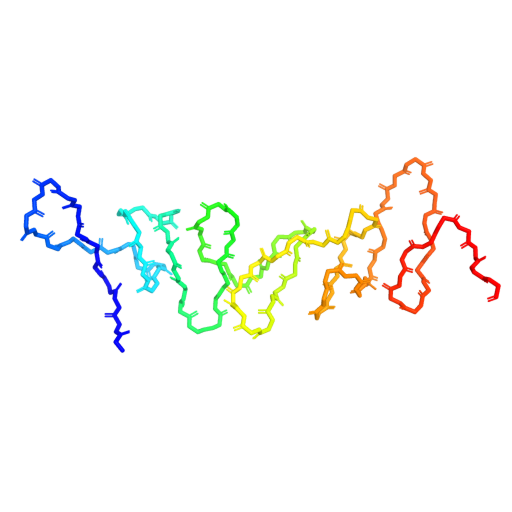P A C 1
ATOM 760 O O . TRP A 1 99 ? 15.140 4.860 -17.364 1.00 90.25 99 TRP A O 1
ATOM 770 N N . SER A 1 100 ? 17.040 5.006 -16.186 1.00 89.31 100 SER A N 1
ATOM 771 C CA . SER A 1 100 ? 17.416 6.333 -16.696 1.00 89.31 100 SER A CA 1
ATOM 772 C C . SER A 1 100 ? 18.041 6.284 -18.093 1.00 89.31 100 SER A C 1
ATOM 774 O O . SER A 1 100 ? 17.912 7.245 -18.845 1.00 89.31 100 SER A O 1
ATOM 776 N N . ASN A 1 101 ? 18.669 5.162 -18.448 1.00 86.81 101 ASN A N 1
ATOM 777 C CA . ASN A 1 101 ? 19.231 4.858 -19.764 1.00 86.81 101 ASN A CA 1
ATOM 778 C C . ASN A 1 101 ? 18.815 3.437 -20.167 1.00 86.81 101 ASN A C 1
ATOM 780 O O . ASN A 1 101 ? 18.421 2.659 -19.305 1.00 86.81 101 ASN A O 1
ATOM 784 N N . CYS A 1 102 ? 18.910 3.076 -21.448 1.00 82.38 102 CYS A N 1
ATOM 785 C CA . CYS A 1 102 ? 18.694 1.682 -21.841 1.00 82.38 102 CYS A CA 1
ATOM 786 C C . CYS A 1 102 ? 19.768 0.786 -21.190 1.00 82.38 102 CYS A C 1
ATOM 788 O O . CYS A 1 102 ? 20.948 1.113 -21.337 1.00 82.38 102 CYS A O 1
ATOM 790 N N . PRO A 1 103 ? 19.385 -0.287 -20.475 1.00 81.44 103 PRO A N 1
ATOM 791 C CA . PRO A 1 103 ? 20.341 -1.289 -20.004 1.00 81.44 103 PRO A CA 1
ATOM 792 C C . PRO A 1 103 ? 21.013 -1.999 -21.197 1.00 81.44 103 PRO A C 1
ATOM 794 O O . PRO A 1 103 ? 20.434 -2.032 -22.287 1.00 81.44 103 PRO A O 1
ATOM 797 N N . GLU A 1 104 ? 22.244 -2.488 -20.997 1.00 72.75 104 GLU A N 1
ATOM 798 C CA . GLU A 1 104 ? 23.019 -3.258 -21.996 1.00 72.75 104 GLU A CA 1
ATOM 799 C C . GLU A 1 104 ? 22.506 -4.691 -22.172 1.00 72.75 104 GLU A C 1
ATOM 801 O O . GLU A 1 104 ? 22.085 -5.297 -21.159 1.00 72.75 104 GLU A O 1
#

Radius of gyration: 18.14 Å; Cα contacts (8 Å, |Δi|>4): 248; chains: 1; bounding box: 42×30×52 Å

InterPro domains:
  IPR006212 Furin-like repeat [SM00261] (11-57)
  IPR006212 Furin-like repeat [SM00261] (61-104)
  IPR006212 Furin-like repeat [cd00064] (17-65)
  IPR009030 Growth factor receptor cysteine-rich domain superfamily [SSF57184] (6-103)
  IPR043601 R-spondin, Fu-CRD domain [PF15913] (42-104)

Foldseek 3Di:
DQAQWEDDPPDPDTDGAPPQESHANDNDQQRHPHGDPQWAQEPSNHTHNAYDFQWEQAPPPSYTHGADPQARAAYNDNAQHPHGDDDPADWDDDRSHTHSDDDD

Organism: Lepisosteus oculatus (NCBI:txid7918)

Secondary structure (DSSP, 8-state):
----EE--TTSS--EEPPTT-SEESSSSTT-EEE--TT-EE-TTS-EESSPPTTEEE-TTT-BEEEPPTTEEEE-SSTT-EEEEPPSSS--EEETTEEESS---